Protein AF-A0A6F9CSQ3-F1 (afdb_monomer_lite)

Secondary structure (DSSP, 8-state):
-HHHHHHHHHS-SSTTTSPPHHHHHTSTTTGGG--HHHHSPPPSS---THHHHS---HHHHHHHHHHHHHHHHHHHHHHHHSPPPP-------

Foldseek 3Di:
DQVVVLCVLQPDPPPVSRDDPVRSCVRPVNVVPDDCCVPVPDDPDDDDPVVVVDDDDPVRVVVVVVVVVVVVVVVVVVVVVPDDDDDDDDDDD

pLDDT: mean 83.51, std 18.29, range [33.56, 98.0]

Sequence (93 aa):
SQARDLLCKMLIIDPAKRIQVDEALQHPYINVWYDPAEVEAPPPAIYD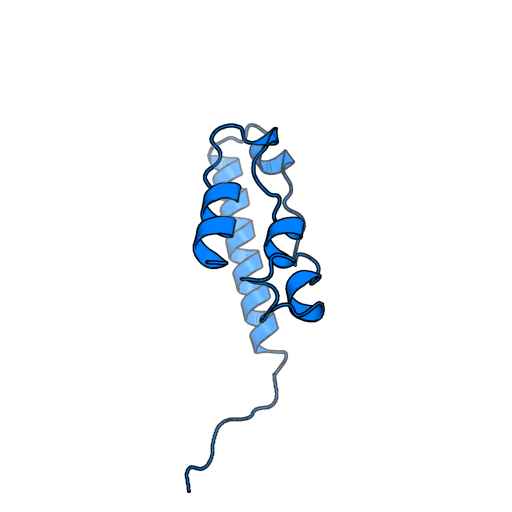KQLDEREHSIDEWKELIYKEVMNFEERMKNRVVKGQPSTSGTLIT

Radius of gyration: 21.81 Å; chains: 1; bounding box: 61×23×48 Å

Structure (mmCIF, N/CA/C/O backbone):
data_AF-A0A6F9CSQ3-F1
#
_entry.id   AF-A0A6F9CSQ3-F1
#
loop_
_atom_site.group_PDB
_atom_site.id
_atom_site.type_symbol
_atom_site.label_atom_id
_atom_site.label_alt_id
_atom_site.label_comp_id
_atom_site.label_asym_id
_atom_site.label_entity_id
_atom_site.label_seq_id
_atom_site.pdbx_PDB_ins_code
_atom_site.Cartn_x
_atom_site.Cartn_y
_atom_site.Cartn_z
_atom_site.occupancy
_atom_site.B_iso_or_equiv
_atom_site.auth_seq_id
_atom_site.auth_comp_id
_atom_site.auth_asym_id
_atom_site.auth_atom_id
_atom_site.pdbx_PDB_model_num
ATOM 1 N N . SER A 1 1 ? -15.942 10.150 20.557 1.00 86.69 1 SER A N 1
ATOM 2 C CA . SER A 1 1 ? -16.409 10.238 19.159 1.00 86.69 1 SER A CA 1
ATOM 3 C C . SER A 1 1 ? -15.649 9.212 18.338 1.00 86.69 1 SER A C 1
ATOM 5 O O . SER A 1 1 ? -14.446 9.089 18.527 1.00 86.69 1 SER A O 1
ATOM 7 N N . GLN A 1 2 ? -16.332 8.472 17.459 1.00 93.38 2 GLN A N 1
ATOM 8 C CA . GLN A 1 2 ? -15.722 7.374 16.689 1.00 93.38 2 GLN A CA 1
ATOM 9 C C . GLN A 1 2 ? -14.580 7.862 15.774 1.00 93.38 2 GLN A C 1
ATOM 11 O O . GLN A 1 2 ? -13.533 7.232 15.705 1.00 93.38 2 GLN A O 1
ATOM 16 N N . ALA A 1 3 ? -14.723 9.045 15.166 1.00 94.88 3 ALA A N 1
ATOM 17 C CA . ALA A 1 3 ? -13.681 9.651 14.331 1.00 94.88 3 ALA A CA 1
ATOM 18 C C . ALA A 1 3 ? -12.368 9.921 15.090 1.00 94.88 3 ALA A C 1
ATOM 20 O O . ALA A 1 3 ? -11.280 9.647 14.593 1.00 94.88 3 ALA A O 1
ATOM 21 N N . ARG A 1 4 ? -12.465 10.462 16.313 1.00 96.88 4 ARG A N 1
ATOM 22 C CA . ARG A 1 4 ? -11.288 10.773 17.136 1.00 96.88 4 ARG A CA 1
ATOM 23 C C . ARG A 1 4 ? -10.580 9.500 17.593 1.00 96.88 4 ARG A C 1
ATOM 25 O O . ARG A 1 4 ? -9.358 9.490 17.615 1.00 96.88 4 ARG A O 1
ATOM 32 N N . ASP A 1 5 ? -11.339 8.459 17.940 1.00 96.56 5 ASP A N 1
ATOM 33 C CA . ASP A 1 5 ? -10.773 7.161 18.332 1.00 96.56 5 ASP A CA 1
ATOM 34 C C . ASP A 1 5 ? -9.942 6.549 17.197 1.00 96.56 5 ASP A C 1
ATOM 36 O O . ASP A 1 5 ? -8.780 6.197 17.402 1.00 96.56 5 ASP A O 1
ATOM 40 N N . LEU A 1 6 ? -10.491 6.544 15.977 1.00 96.69 6 LEU A N 1
ATOM 41 C CA . LEU A 1 6 ? -9.773 6.076 14.794 1.00 96.69 6 LEU A CA 1
ATOM 42 C C . LEU A 1 6 ? -8.483 6.872 14.558 1.00 96.69 6 LEU A C 1
ATOM 44 O O . LEU A 1 6 ? -7.417 6.283 14.392 1.00 96.69 6 LEU A O 1
ATOM 48 N N . LEU A 1 7 ? -8.549 8.208 14.602 1.00 96.81 7 LEU A N 1
ATOM 49 C CA . LEU A 1 7 ? -7.366 9.056 14.428 1.00 96.81 7 LEU A CA 1
ATOM 50 C C . LEU A 1 7 ? -6.291 8.773 15.482 1.00 96.81 7 LEU A C 1
ATOM 52 O O . LEU A 1 7 ? -5.115 8.701 15.138 1.00 96.81 7 LEU A O 1
ATOM 56 N N . CYS A 1 8 ? -6.667 8.563 16.745 1.00 96.06 8 CYS A N 1
ATOM 57 C CA . CYS A 1 8 ? -5.715 8.205 17.796 1.00 96.06 8 CYS A CA 1
ATOM 58 C C . CYS A 1 8 ? -4.998 6.874 17.517 1.00 96.06 8 CYS A C 1
ATOM 60 O O . CYS A 1 8 ? -3.825 6.746 17.855 1.00 96.06 8 CYS A O 1
ATOM 62 N N . LYS A 1 9 ? -5.672 5.910 16.880 1.00 94.19 9 LYS A N 1
ATOM 63 C CA . LYS A 1 9 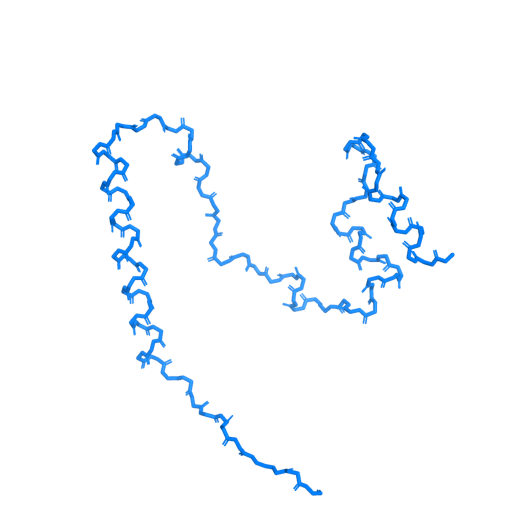? -5.093 4.612 16.495 1.00 94.19 9 LYS A CA 1
ATOM 64 C C . LYS A 1 9 ? -4.232 4.679 15.225 1.00 94.19 9 LYS A C 1
ATOM 66 O O . LYS A 1 9 ? -3.280 3.913 15.087 1.00 94.19 9 LYS A O 1
ATOM 71 N N . MET A 1 10 ? -4.533 5.603 14.310 1.00 96.75 10 MET A N 1
ATOM 72 C CA . MET A 1 10 ? -3.759 5.818 13.076 1.00 96.75 10 MET A CA 1
ATOM 73 C C . MET A 1 10 ? -2.515 6.685 13.298 1.00 96.75 10 MET A C 1
ATOM 75 O O . MET A 1 10 ? -1.466 6.436 12.707 1.00 96.75 10 MET A O 1
ATOM 79 N N . LEU A 1 11 ? -2.604 7.6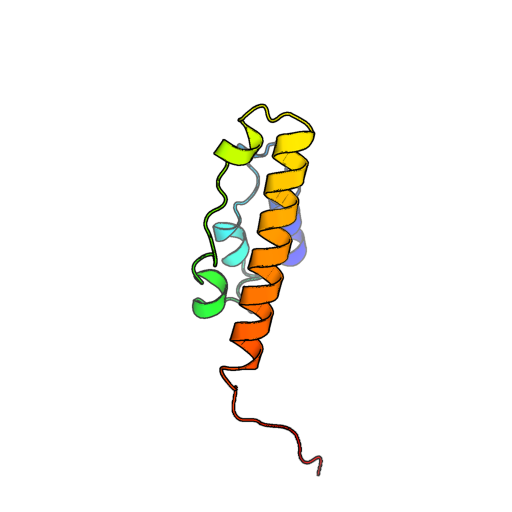94 14.166 1.00 96.31 11 LEU A N 1
ATOM 80 C CA . LEU A 1 11 ? -1.538 8.668 14.425 1.00 96.31 11 LEU A CA 1
ATOM 81 C C . LEU A 1 11 ? -0.557 8.189 15.505 1.00 96.31 11 LEU A C 1
ATOM 83 O O . LEU A 1 11 ? -0.111 8.959 16.355 1.00 96.31 11 LEU A O 1
ATOM 87 N N . ILE A 1 12 ? -0.212 6.903 15.464 1.00 95.88 12 ILE A N 1
ATOM 88 C CA . ILE A 1 12 ? 0.793 6.302 16.338 1.00 95.88 12 ILE A CA 1
ATOM 89 C C . ILE A 1 12 ? 2.155 6.353 15.636 1.00 95.88 12 ILE A C 1
ATOM 91 O O . ILE A 1 12 ? 2.299 5.940 14.479 1.00 95.88 12 ILE A O 1
ATOM 95 N N . ILE A 1 13 ? 3.158 6.880 16.347 1.00 95.81 13 ILE A N 1
ATOM 96 C CA . ILE A 1 13 ? 4.540 7.012 15.855 1.00 95.81 13 ILE A CA 1
ATOM 97 C C . ILE A 1 13 ? 5.147 5.632 15.601 1.00 95.81 13 ILE A C 1
ATOM 99 O O . ILE A 1 13 ? 5.723 5.402 14.543 1.00 95.81 13 ILE A O 1
ATOM 103 N N . ASP A 1 14 ? 4.989 4.721 16.562 1.00 96.50 14 ASP A N 1
ATOM 104 C CA . ASP A 1 14 ? 5.457 3.343 16.451 1.00 96.50 14 ASP A CA 1
ATOM 105 C C . ASP A 1 14 ? 4.604 2.574 15.423 1.00 96.50 14 ASP A C 1
ATOM 107 O O . ASP A 1 14 ? 3.418 2.335 15.677 1.00 96.50 14 ASP A O 1
ATOM 111 N N . PRO A 1 15 ? 5.168 2.175 14.269 1.00 94.81 15 PRO A N 1
ATOM 112 C CA . PRO A 1 15 ? 4.409 1.500 13.225 1.00 94.81 15 PRO A CA 1
ATOM 113 C C . PRO A 1 15 ? 3.908 0.124 13.671 1.00 94.81 15 PRO A C 1
ATOM 115 O O . PRO A 1 15 ? 2.860 -0.301 13.202 1.00 94.81 15 PRO A O 1
ATOM 118 N N . ALA A 1 16 ? 4.592 -0.544 14.607 1.00 95.00 16 ALA A N 1
ATOM 119 C CA . ALA A 1 16 ? 4.167 -1.850 15.108 1.00 95.00 16 ALA A CA 1
ATOM 120 C C . ALA A 1 16 ? 2.917 -1.763 15.999 1.00 95.00 16 ALA A C 1
ATOM 122 O O . ALA A 1 16 ? 2.242 -2.764 16.219 1.00 95.00 16 ALA A O 1
ATOM 123 N N . LYS A 1 17 ? 2.617 -0.570 16.526 1.00 93.94 17 LYS A N 1
ATOM 124 C CA . LYS A 1 17 ? 1.432 -0.298 17.353 1.00 93.94 17 LYS A CA 1
ATOM 125 C C . LYS A 1 17 ? 0.331 0.441 16.594 1.00 93.94 17 LYS A C 1
ATOM 127 O O . LYS A 1 17 ? -0.748 0.637 17.147 1.00 93.94 17 LYS A O 1
ATOM 132 N N . ARG A 1 18 ? 0.611 0.905 15.373 1.00 98.00 18 ARG A N 1
ATOM 133 C CA . ARG A 1 18 ? -0.358 1.587 14.513 1.00 98.00 18 ARG A CA 1
ATOM 134 C C . ARG A 1 18 ? -1.383 0.573 14.011 1.00 98.00 18 ARG A C 1
ATOM 136 O O . ARG A 1 18 ? -1.006 -0.524 13.615 1.00 98.00 18 ARG A O 1
ATOM 143 N N . ILE A 1 19 ? -2.657 0.964 14.010 1.00 96.81 19 ILE A N 1
ATOM 144 C CA . ILE A 1 19 ? -3.747 0.132 13.479 1.00 96.81 19 ILE A CA 1
ATOM 145 C C . ILE A 1 19 ? -3.459 -0.312 12.039 1.00 96.81 19 ILE A C 1
ATOM 147 O O . ILE A 1 19 ? -3.001 0.493 11.220 1.00 96.81 19 ILE A O 1
ATOM 151 N N . GLN A 1 20 ? -3.728 -1.581 11.737 1.00 96.75 20 GLN A N 1
ATOM 152 C CA . GLN A 1 20 ? -3.594 -2.127 10.387 1.00 96.75 20 GLN A CA 1
ATOM 153 C C . GLN A 1 20 ? -4.772 -1.716 9.498 1.00 96.75 20 GLN A C 1
ATOM 155 O O . GLN A 1 20 ? -5.816 -1.274 9.979 1.00 96.75 20 GLN A O 1
ATOM 160 N N . VAL A 1 21 ? -4.615 -1.870 8.182 1.00 95.12 21 VAL A N 1
ATOM 161 C CA . VAL A 1 21 ? -5.676 -1.537 7.217 1.00 95.12 21 VAL A CA 1
ATOM 162 C C . VAL A 1 21 ? -6.934 -2.366 7.486 1.00 95.12 21 VAL A C 1
ATOM 164 O O . VAL A 1 21 ? -8.016 -1.794 7.592 1.00 95.12 21 VAL A O 1
ATOM 167 N N . ASP A 1 22 ? -6.787 -3.674 7.699 1.00 94.00 22 ASP A N 1
ATOM 168 C CA . ASP A 1 22 ? -7.912 -4.586 7.946 1.00 94.00 22 ASP A CA 1
ATOM 169 C C . ASP A 1 22 ? -8.688 -4.213 9.219 1.00 94.00 22 ASP A C 1
ATOM 171 O O . ASP A 1 22 ? -9.918 -4.177 9.237 1.00 94.00 22 ASP A O 1
ATOM 175 N N . GLU A 1 23 ? -7.968 -3.850 10.281 1.00 94.81 23 GLU A N 1
ATOM 176 C CA . GLU A 1 23 ? -8.555 -3.391 11.543 1.00 94.81 23 GLU A CA 1
ATOM 177 C C . GLU A 1 23 ? -9.246 -2.026 11.391 1.00 94.81 23 GLU A C 1
ATOM 179 O O . GLU A 1 23 ? -10.283 -1.769 12.007 1.00 94.81 23 GLU A O 1
ATOM 184 N N . ALA A 1 24 ? -8.689 -1.133 10.567 1.00 95.44 24 ALA A N 1
ATOM 185 C CA . ALA A 1 24 ? -9.268 0.177 10.293 1.00 95.44 24 ALA A CA 1
ATOM 186 C C . ALA A 1 24 ? -10.559 0.072 9.469 1.00 95.44 24 ALA A C 1
ATOM 188 O O . ALA A 1 24 ? -11.504 0.815 9.737 1.00 95.44 24 ALA A O 1
ATOM 189 N N . LEU A 1 25 ? -10.629 -0.868 8.521 1.00 94.81 25 LEU A N 1
ATOM 190 C CA . LEU A 1 25 ? -11.838 -1.158 7.744 1.00 94.81 25 LEU A CA 1
ATOM 191 C C . LEU A 1 25 ? -12.985 -1.654 8.636 1.00 94.81 25 LEU A C 1
ATOM 193 O O . LEU A 1 25 ? -14.130 -1.254 8.442 1.00 94.81 25 LEU A O 1
ATOM 197 N N . GLN A 1 26 ? -12.666 -2.437 9.670 1.00 94.69 26 GLN A N 1
ATOM 198 C CA . GLN A 1 26 ? -13.631 -2.919 10.667 1.00 94.69 26 GLN A CA 1
ATOM 199 C C . GLN A 1 26 ? -14.002 -1.865 11.725 1.00 94.69 26 GLN A C 1
ATOM 201 O O . GLN A 1 26 ? -14.912 -2.075 12.533 1.00 94.69 26 GLN A O 1
ATOM 206 N N . HIS A 1 27 ? -13.317 -0.717 11.762 1.00 96.69 27 HIS A N 1
ATOM 207 C CA . HIS A 1 27 ? -13.582 0.311 12.761 1.00 96.69 27 HIS A CA 1
ATOM 208 C C . HIS A 1 27 ? -15.006 0.874 12.592 1.00 96.69 27 HIS A C 1
ATOM 210 O O . HIS A 1 27 ? -15.365 1.246 11.475 1.00 96.69 27 HIS A O 1
ATOM 216 N N . PRO A 1 28 ? -15.802 1.077 13.665 1.00 95.00 28 PRO A N 1
ATOM 217 C CA . PRO A 1 28 ? -17.198 1.535 13.565 1.00 95.00 28 PRO A CA 1
ATOM 218 C C . PRO A 1 28 ? -17.411 2.831 12.771 1.00 95.00 28 PRO A C 1
ATOM 220 O O . PRO A 1 28 ? -18.505 3.103 12.291 1.00 95.00 28 PRO A O 1
ATOM 223 N N . TYR A 1 29 ? -16.364 3.649 12.659 1.00 95.88 29 TYR A N 1
ATOM 224 C CA . TYR A 1 29 ? -16.366 4.868 11.851 1.00 95.88 29 TYR A CA 1
ATOM 225 C C . TYR A 1 29 ? -16.306 4.614 10.332 1.00 95.88 29 TYR A C 1
ATOM 227 O O . TYR A 1 29 ? -16.900 5.377 9.579 1.00 95.88 29 TYR A O 1
ATOM 235 N N . ILE A 1 30 ? -15.591 3.576 9.886 1.00 94.38 30 ILE A N 1
ATOM 236 C CA . ILE A 1 30 ? -15.387 3.235 8.464 1.00 94.38 30 ILE A CA 1
ATOM 237 C C . ILE A 1 30 ? -16.338 2.125 8.020 1.00 94.38 30 ILE A C 1
ATOM 239 O O . ILE A 1 30 ? -16.846 2.168 6.905 1.00 94.38 30 ILE A O 1
ATOM 243 N N . ASN A 1 31 ? -16.648 1.189 8.918 1.00 94.06 31 ASN A N 1
ATOM 244 C CA . ASN A 1 31 ? -17.410 -0.027 8.640 1.00 94.06 31 ASN A CA 1
ATOM 245 C C . ASN A 1 31 ? -18.812 0.214 8.049 1.00 94.06 31 ASN A C 1
ATOM 247 O O . ASN A 1 31 ? -19.410 -0.693 7.484 1.00 94.06 31 ASN A O 1
ATOM 251 N N . VAL A 1 32 ? -19.350 1.433 8.151 1.00 94.31 32 VAL A N 1
ATOM 252 C CA . VAL A 1 32 ? -20.617 1.810 7.500 1.00 94.31 32 VAL A CA 1
ATOM 253 C C . VAL A 1 32 ? -20.547 1.756 5.965 1.00 94.31 32 VAL A C 1
ATOM 255 O O . VAL A 1 32 ? -21.588 1.693 5.322 1.00 94.31 32 VAL A O 1
ATOM 258 N N . TRP A 1 33 ? -19.338 1.765 5.397 1.00 93.50 33 TRP A N 1
ATOM 259 C CA . TRP A 1 33 ? -19.058 1.680 3.959 1.00 93.50 33 TRP A CA 1
ATOM 260 C C . TRP A 1 33 ? -18.389 0.360 3.563 1.00 93.50 33 TRP A C 1
ATOM 262 O O . TRP A 1 33 ? -17.856 0.255 2.465 1.00 93.50 33 TRP A O 1
ATOM 272 N N . TYR A 1 34 ? -18.336 -0.622 4.465 1.00 92.31 34 TYR A N 1
ATOM 273 C CA . TYR A 1 34 ? -17.646 -1.873 4.184 1.00 92.31 34 TYR A CA 1
ATOM 274 C C . TYR A 1 34 ? -18.436 -2.715 3.172 1.00 92.31 34 TYR A C 1
ATOM 276 O O . TYR A 1 34 ? -19.543 -3.168 3.470 1.00 92.31 34 TYR A O 1
ATOM 284 N N . ASP A 1 35 ? -17.840 -2.949 2.003 1.00 93.38 35 ASP A N 1
ATOM 285 C CA . ASP A 1 35 ? -18.312 -3.893 0.990 1.00 93.38 35 ASP A CA 1
ATOM 286 C C . ASP A 1 35 ? -17.205 -4.926 0.699 1.00 93.38 35 ASP A C 1
ATOM 288 O O . ASP A 1 35 ? -16.136 -4.546 0.208 1.00 93.38 35 ASP A O 1
ATOM 292 N N . PRO A 1 36 ? -17.430 -6.229 0.967 1.00 90.38 36 PRO A N 1
ATOM 293 C CA . PRO A 1 36 ? -16.473 -7.285 0.640 1.00 90.38 36 PRO A CA 1
ATOM 294 C C . PRO A 1 36 ? -16.041 -7.291 -0.830 1.00 90.38 36 PRO A C 1
ATOM 296 O O . PRO A 1 36 ? -14.887 -7.589 -1.121 1.00 90.38 36 PRO A O 1
ATOM 299 N N . ALA A 1 37 ? -16.933 -6.944 -1.764 1.00 89.81 37 ALA A N 1
ATOM 300 C CA . ALA A 1 37 ? -16.608 -6.950 -3.188 1.00 89.81 37 ALA A CA 1
ATOM 301 C C . ALA A 1 37 ? -15.606 -5.849 -3.571 1.00 89.81 37 ALA A C 1
ATOM 303 O O . ALA A 1 37 ? -14.838 -6.026 -4.517 1.00 89.81 37 ALA A O 1
ATOM 304 N N . GLU A 1 38 ? -15.597 -4.731 -2.840 1.00 89.19 38 GLU A N 1
ATOM 305 C CA . GLU A 1 38 ? -14.639 -3.640 -3.037 1.00 89.19 38 GLU A CA 1
ATOM 306 C C . GLU A 1 38 ? -13.350 -3.864 -2.241 1.00 89.19 38 GLU A C 1
ATOM 308 O O . GLU A 1 38 ? -12.256 -3.609 -2.744 1.00 89.19 38 GLU A O 1
ATOM 313 N N . VAL A 1 39 ? -13.469 -4.362 -1.007 1.00 88.69 39 VAL A N 1
ATOM 314 C CA . VAL A 1 39 ? -12.340 -4.544 -0.085 1.00 88.69 39 VAL A CA 1
ATOM 315 C C . VAL A 1 39 ? -11.474 -5.746 -0.459 1.00 88.69 39 VAL A C 1
ATOM 317 O O . VAL A 1 39 ? -10.249 -5.661 -0.403 1.00 88.69 39 VAL A O 1
ATOM 320 N N . GLU A 1 40 ? -12.089 -6.864 -0.841 1.00 89.12 40 GLU A N 1
ATOM 321 C CA . GLU A 1 40 ? -11.392 -8.128 -1.113 1.00 89.12 40 GLU A CA 1
ATOM 322 C C . GLU A 1 40 ? -11.089 -8.325 -2.606 1.00 89.12 40 GLU A C 1
ATOM 324 O O . GLU A 1 40 ? -10.696 -9.413 -3.039 1.00 89.12 40 GLU A O 1
ATOM 329 N N . ALA A 1 41 ? -11.264 -7.279 -3.420 1.00 89.12 41 ALA A N 1
ATOM 330 C CA . ALA A 1 41 ? -10.962 -7.333 -4.840 1.00 89.12 41 ALA A CA 1
ATOM 331 C C . ALA A 1 41 ? -9.477 -7.686 -5.065 1.00 89.12 41 ALA A C 1
ATOM 333 O O . ALA A 1 41 ? -8.588 -7.036 -4.503 1.00 89.12 41 ALA A O 1
ATOM 334 N N . PRO A 1 42 ? -9.166 -8.693 -5.904 1.00 87.75 42 PRO A N 1
ATOM 335 C CA . PRO A 1 42 ? -7.785 -9.070 -6.154 1.00 87.75 42 PRO A CA 1
ATOM 336 C C . PRO A 1 42 ? -7.039 -7.927 -6.858 1.00 87.75 42 PRO A C 1
ATOM 338 O O . PRO A 1 42 ? -7.606 -7.264 -7.735 1.00 87.75 42 PRO A O 1
ATOM 341 N N . PRO A 1 43 ? -5.752 -7.704 -6.537 1.00 86.25 43 PRO A N 1
ATOM 342 C CA . PRO A 1 43 ? -4.963 -6.696 -7.224 1.00 86.25 43 PRO A CA 1
ATOM 343 C C . PRO A 1 43 ? -4.863 -7.039 -8.720 1.00 86.25 43 PRO A C 1
ATOM 345 O O . PRO A 1 43 ? -4.677 -8.205 -9.076 1.00 86.25 43 PRO A O 1
ATOM 348 N N . PRO A 1 44 ? -4.946 -6.043 -9.621 1.00 82.81 44 PRO A N 1
ATOM 349 C CA . PRO A 1 44 ? -4.959 -6.285 -11.065 1.00 82.81 44 PRO A CA 1
ATOM 350 C C . PRO A 1 44 ? -3.645 -6.886 -11.583 1.00 82.81 44 PRO A C 1
ATOM 352 O O . PRO A 1 44 ? -3.639 -7.587 -12.593 1.00 82.81 44 PRO A O 1
ATOM 355 N N . ALA A 1 45 ? -2.536 -6.598 -10.905 1.00 83.12 45 ALA A N 1
ATOM 356 C CA . ALA A 1 45 ? -1.234 -7.200 -11.131 1.00 83.12 45 ALA A CA 1
ATOM 357 C C . ALA A 1 45 ? -0.439 -7.166 -9.822 1.00 83.12 45 ALA A C 1
ATOM 359 O O . ALA A 1 45 ? -0.573 -6.231 -9.029 1.00 83.12 45 ALA A O 1
ATOM 360 N N . ILE A 1 46 ? 0.398 -8.178 -9.607 1.00 82.06 46 ILE A N 1
ATOM 361 C CA . ILE A 1 46 ? 1.362 -8.178 -8.508 1.00 82.06 46 ILE A CA 1
ATOM 362 C C . ILE A 1 46 ? 2.578 -7.377 -8.968 1.00 82.06 46 ILE A C 1
ATOM 364 O O . ILE A 1 46 ? 3.105 -7.617 -10.053 1.00 82.06 46 ILE A O 1
ATOM 368 N N . TYR A 1 47 ? 3.007 -6.423 -8.145 1.00 82.88 47 TYR A N 1
ATOM 369 C CA . TYR A 1 47 ? 4.207 -5.642 -8.410 1.00 8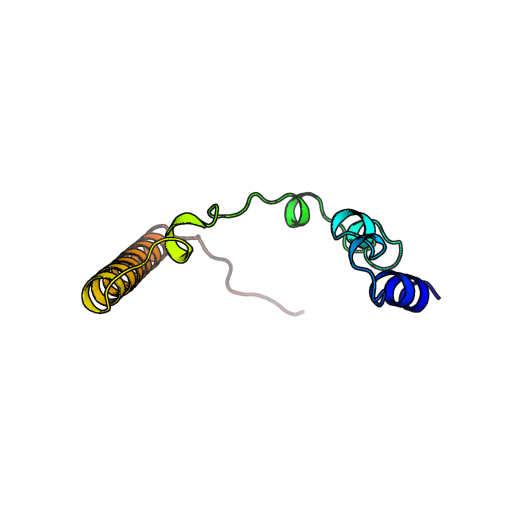2.88 47 TYR A CA 1
ATOM 370 C C . TYR A 1 47 ? 5.463 -6.519 -8.345 1.00 82.88 47 TYR A C 1
ATOM 372 O O . TYR A 1 47 ? 5.693 -7.193 -7.336 1.00 82.88 47 TYR A O 1
ATOM 380 N N . ASP A 1 48 ? 6.285 -6.486 -9.394 1.00 82.94 48 ASP A N 1
ATOM 381 C CA . ASP A 1 48 ? 7.571 -7.181 -9.420 1.00 82.94 48 ASP A CA 1
ATOM 382 C C . ASP A 1 48 ? 8.660 -6.320 -8.768 1.00 82.94 48 ASP A C 1
ATOM 384 O O . ASP A 1 48 ? 9.274 -5.467 -9.406 1.00 82.94 48 ASP A O 1
ATOM 388 N N . LYS A 1 49 ? 8.921 -6.567 -7.479 1.00 80.44 49 LYS A N 1
ATOM 389 C CA . LYS A 1 49 ? 9.978 -5.874 -6.722 1.00 80.44 49 LYS A CA 1
ATOM 390 C C . LYS A 1 49 ? 11.381 -6.109 -7.284 1.00 80.44 49 LYS A C 1
ATOM 392 O O . LYS A 1 49 ? 12.263 -5.292 -7.041 1.00 80.44 49 LYS A O 1
ATOM 397 N N . GLN A 1 50 ? 11.599 -7.186 -8.046 1.00 78.75 50 GLN A N 1
ATOM 398 C CA . GLN A 1 50 ? 12.914 -7.448 -8.627 1.00 78.75 50 GLN A CA 1
ATOM 399 C C . GLN A 1 50 ? 13.295 -6.421 -9.693 1.00 78.75 50 GLN A C 1
ATOM 401 O O . GLN A 1 50 ? 14.473 -6.302 -10.010 1.00 78.75 50 GLN A O 1
ATOM 406 N N . LEU A 1 51 ? 12.322 -5.695 -10.249 1.00 78.31 51 LEU A N 1
ATOM 407 C CA . LEU A 1 51 ? 12.570 -4.627 -11.210 1.00 78.31 51 LEU A CA 1
ATOM 408 C C . LEU A 1 51 ? 13.301 -3.432 -10.571 1.00 78.31 51 LEU A C 1
ATOM 410 O O . LEU A 1 51 ? 14.144 -2.829 -11.223 1.00 78.31 51 LEU A O 1
ATOM 414 N N . ASP A 1 52 ? 13.034 -3.135 -9.296 1.00 78.19 52 ASP A N 1
ATOM 415 C CA . ASP A 1 52 ? 13.702 -2.043 -8.568 1.00 78.19 52 ASP A CA 1
ATOM 416 C C . ASP A 1 52 ? 15.039 -2.467 -7.959 1.00 78.19 52 ASP A C 1
ATOM 418 O O . ASP A 1 52 ? 15.955 -1.662 -7.817 1.00 78.19 52 ASP A O 1
ATOM 422 N N . GLU A 1 53 ? 15.142 -3.732 -7.549 1.00 84.56 53 GLU A N 1
ATOM 423 C CA . GLU A 1 53 ? 16.340 -4.267 -6.896 1.00 84.56 53 GLU A CA 1
ATOM 424 C C . GLU A 1 53 ? 17.479 -4.542 -7.889 1.00 84.56 53 GLU A C 1
ATOM 426 O O . GLU A 1 53 ? 18.632 -4.697 -7.484 1.00 84.56 53 GLU A O 1
ATOM 431 N N . ARG A 1 54 ? 17.174 -4.614 -9.189 1.00 86.19 54 ARG A N 1
ATOM 432 C CA . ARG A 1 54 ? 18.169 -4.799 -10.247 1.00 86.19 54 ARG A CA 1
ATOM 433 C C . ARG A 1 54 ? 18.751 -3.454 -10.664 1.00 86.19 54 ARG A C 1
ATOM 435 O O . ARG A 1 54 ? 18.036 -2.514 -10.997 1.00 86.19 54 ARG A O 1
ATOM 442 N N . GLU A 1 55 ? 20.076 -3.387 -10.716 1.00 85.38 55 GLU A N 1
ATOM 443 C CA . GLU A 1 55 ? 20.754 -2.270 -11.364 1.00 85.38 55 GLU A CA 1
ATOM 444 C C . GLU A 1 55 ? 20.574 -2.384 -12.881 1.00 85.38 55 GLU A C 1
ATOM 446 O O . GLU A 1 55 ? 20.994 -3.363 -13.499 1.00 85.38 55 GLU A O 1
ATOM 451 N N . HIS A 1 56 ? 19.946 -1.371 -13.470 1.00 86.69 56 HIS A N 1
ATOM 452 C CA . HIS A 1 56 ? 19.790 -1.223 -14.912 1.00 86.69 56 HIS A CA 1
ATOM 453 C C . HIS A 1 56 ? 20.563 0.008 -15.386 1.00 86.69 56 HIS A C 1
ATOM 455 O O . HIS A 1 56 ? 20.560 1.065 -14.748 1.00 86.69 56 HIS A O 1
ATOM 461 N N . SER A 1 57 ? 21.214 -0.117 -16.536 1.00 92.50 57 SER A N 1
ATOM 462 C CA . SER A 1 57 ? 21.783 1.012 -17.262 1.00 92.50 57 SER A CA 1
ATOM 463 C C . SER A 1 57 ? 20.684 1.950 -17.779 1.00 92.50 57 SER A C 1
ATOM 465 O O . SER A 1 57 ? 19.505 1.601 -17.854 1.00 92.50 57 SER A O 1
ATOM 467 N N . ILE A 1 58 ? 21.067 3.169 -18.169 1.00 92.62 58 ILE A N 1
ATOM 468 C CA . ILE A 1 58 ? 20.122 4.158 -18.713 1.00 92.62 58 ILE A CA 1
ATOM 469 C C . ILE A 1 58 ? 19.440 3.630 -19.984 1.00 92.62 58 ILE A C 1
ATOM 471 O O . ILE A 1 58 ? 18.241 3.845 -20.167 1.00 92.62 58 ILE A O 1
ATOM 475 N N . ASP A 1 59 ? 20.183 2.932 -20.845 1.00 94.56 59 ASP A N 1
ATOM 476 C CA . ASP A 1 59 ? 19.641 2.375 -22.086 1.00 94.56 59 ASP A CA 1
ATOM 477 C C . ASP A 1 59 ? 18.632 1.249 -21.811 1.00 94.56 59 ASP A C 1
ATOM 479 O O . ASP A 1 59 ? 17.569 1.220 -22.430 1.00 94.56 59 ASP A O 1
ATOM 483 N N . GLU A 1 60 ? 18.896 0.391 -20.822 1.00 90.75 60 GLU A N 1
ATOM 484 C CA . GLU A 1 60 ? 17.952 -0.650 -20.389 1.00 90.75 60 GLU A CA 1
ATOM 485 C C . GLU A 1 60 ? 16.686 -0.049 -19.773 1.00 90.75 60 GLU A C 1
ATOM 487 O O . GLU A 1 60 ? 15.579 -0.457 -20.122 1.00 90.75 60 GLU A O 1
ATOM 492 N N . TRP A 1 61 ? 16.813 0.971 -18.917 1.00 92.38 61 TRP A N 1
ATOM 493 C CA . TRP A 1 61 ? 15.652 1.695 -18.390 1.00 92.38 61 TRP A CA 1
ATOM 494 C C . TRP A 1 61 ? 14.817 2.319 -19.505 1.00 92.38 61 TRP A C 1
ATOM 496 O O . TRP A 1 61 ? 13.589 2.230 -19.489 1.00 92.38 61 TRP A O 1
ATOM 506 N N . LYS A 1 62 ? 15.473 2.932 -20.496 1.00 93.88 62 LYS A N 1
ATOM 507 C CA . LYS A 1 62 ? 14.800 3.527 -21.652 1.00 93.88 62 LYS A CA 1
ATOM 508 C C . LYS A 1 62 ? 14.006 2.479 -22.430 1.00 93.88 62 LYS A C 1
ATOM 510 O O . LYS A 1 62 ? 12.871 2.755 -22.815 1.00 93.88 62 LYS A O 1
ATOM 515 N N . GLU A 1 63 ? 14.574 1.295 -22.640 1.00 93.75 63 GLU A N 1
ATOM 516 C CA . GLU A 1 63 ? 13.888 0.190 -23.311 1.00 93.75 63 GLU A CA 1
ATOM 517 C C . GLU A 1 63 ? 12.712 -0.350 -22.484 1.00 93.75 63 GLU A C 1
ATOM 519 O O . GLU A 1 63 ? 11.611 -0.493 -23.017 1.00 93.75 63 GLU A O 1
ATOM 524 N N . LEU A 1 64 ? 12.906 -0.590 -21.182 1.00 91.19 64 LEU A N 1
ATOM 525 C CA . LEU A 1 64 ? 11.860 -1.083 -20.277 1.00 91.19 64 LEU A CA 1
ATOM 526 C C . LEU A 1 64 ? 10.663 -0.128 -20.219 1.00 91.19 64 LEU A C 1
ATOM 528 O O . LEU A 1 64 ? 9.518 -0.557 -20.373 1.00 91.19 64 LEU A O 1
ATOM 532 N N . ILE A 1 65 ? 10.926 1.171 -20.059 1.00 92.31 65 ILE A N 1
ATOM 533 C CA . ILE A 1 65 ? 9.884 2.203 -20.030 1.00 92.31 65 ILE A CA 1
ATOM 534 C C . ILE A 1 65 ? 9.179 2.277 -21.386 1.00 92.31 65 ILE A C 1
ATOM 536 O O . ILE A 1 65 ? 7.950 2.291 -21.435 1.00 92.31 65 ILE A O 1
ATOM 540 N N . TYR A 1 66 ? 9.931 2.289 -22.492 1.00 94.38 66 TYR A N 1
ATOM 541 C CA . TYR A 1 66 ? 9.345 2.334 -23.832 1.00 94.38 66 TYR A CA 1
ATOM 542 C C . TYR A 1 66 ? 8.424 1.135 -24.087 1.00 94.38 66 TYR A C 1
ATOM 544 O O . TYR A 1 66 ? 7.293 1.304 -24.545 1.00 94.38 66 TYR A O 1
ATOM 552 N N . LYS A 1 67 ? 8.872 -0.070 -23.724 1.00 92.81 67 LYS A N 1
ATOM 553 C CA . LYS A 1 67 ? 8.080 -1.295 -23.830 1.00 92.81 67 LYS A CA 1
ATOM 554 C C . LYS A 1 67 ? 6.794 -1.215 -23.007 1.00 92.81 67 LYS A C 1
ATOM 556 O O . LYS A 1 67 ? 5.742 -1.614 -23.500 1.00 92.81 67 LYS A O 1
ATOM 561 N N . GLU A 1 68 ? 6.848 -0.679 -21.788 1.00 90.62 68 GLU A N 1
ATOM 562 C CA . GLU A 1 68 ? 5.653 -0.539 -20.950 1.00 90.62 68 GLU A CA 1
ATOM 563 C C . GLU A 1 68 ? 4.642 0.458 -21.532 1.00 90.62 68 GLU A C 1
ATOM 565 O O . GLU A 1 68 ? 3.440 0.183 -21.515 1.00 90.62 68 GLU A O 1
ATOM 570 N N . VAL A 1 69 ? 5.107 1.565 -22.125 1.00 94.25 69 VAL A N 1
ATOM 571 C CA . VAL A 1 69 ? 4.238 2.524 -22.832 1.00 94.25 69 VAL A CA 1
ATOM 572 C C . VAL A 1 69 ? 3.539 1.852 -24.015 1.00 94.25 69 VAL A C 1
ATOM 574 O O . VAL A 1 69 ? 2.319 1.954 -24.136 1.00 94.25 69 VAL A O 1
ATOM 577 N N . MET A 1 70 ? 4.270 1.100 -24.843 1.00 93.56 70 MET A N 1
ATOM 578 C CA . MET A 1 70 ? 3.676 0.374 -25.975 1.00 93.56 70 MET A CA 1
ATOM 579 C C . MET A 1 70 ? 2.656 -0.676 -25.502 1.00 93.56 70 MET A C 1
ATOM 581 O O . MET A 1 70 ? 1.525 -0.711 -25.987 1.00 93.56 70 MET A O 1
ATOM 585 N N . ASN A 1 71 ? 2.997 -1.471 -24.481 1.00 90.12 71 ASN A N 1
ATOM 586 C CA . ASN A 1 71 ? 2.073 -2.436 -23.875 1.00 90.12 71 ASN A CA 1
ATOM 587 C C . ASN A 1 71 ? 0.817 -1.758 -23.303 1.00 90.12 71 ASN A C 1
ATOM 589 O O . ASN A 1 71 ? -0.280 -2.324 -23.312 1.00 90.12 71 ASN A O 1
ATOM 593 N N . PHE A 1 72 ? 0.960 -0.567 -22.719 1.00 88.88 72 PHE A N 1
ATOM 594 C CA . PHE A 1 72 ? -0.162 0.211 -22.205 1.00 88.88 72 PHE A CA 1
ATOM 595 C C . PHE A 1 72 ? -1.087 0.674 -23.335 1.00 88.88 72 PHE A C 1
ATOM 597 O O . PHE A 1 72 ? -2.299 0.468 -23.240 1.00 88.88 72 PHE A O 1
ATOM 604 N N . GLU A 1 73 ? -0.538 1.220 -24.420 1.00 92.19 73 GLU A N 1
ATOM 605 C CA . GLU A 1 73 ? -1.312 1.643 -25.592 1.00 92.19 73 GLU A CA 1
ATOM 606 C C . GLU A 1 73 ? -2.081 0.4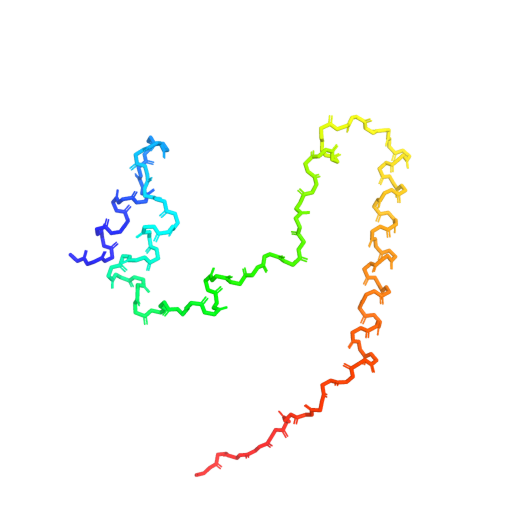77 -26.226 1.00 92.19 73 GLU A C 1
ATOM 608 O O . GLU A 1 73 ? -3.272 0.607 -26.522 1.00 92.19 73 GLU A O 1
ATOM 613 N N . GLU A 1 74 ? -1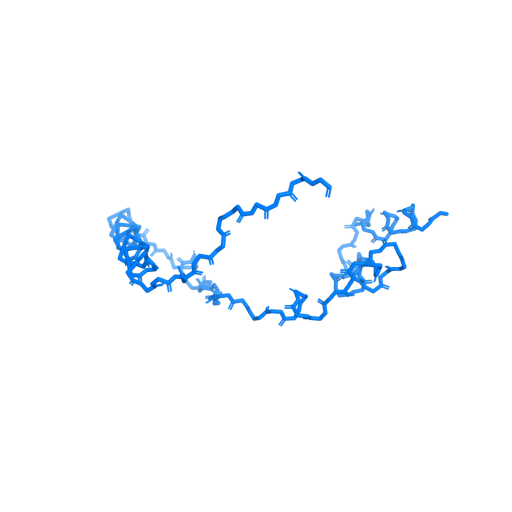.456 -0.695 -26.359 1.00 90.62 74 GLU A N 1
ATOM 614 C CA . GLU A 1 74 ? -2.127 -1.900 -26.857 1.00 90.62 74 GLU A CA 1
ATOM 615 C C . GLU A 1 74 ? -3.260 -2.363 -25.932 1.00 90.62 74 GLU A C 1
ATOM 617 O O . GLU A 1 74 ? -4.367 -2.661 -26.394 1.00 90.62 74 GLU A O 1
ATOM 622 N N . ARG A 1 75 ? -3.027 -2.383 -24.611 1.00 87.69 75 ARG A N 1
ATOM 623 C CA . ARG A 1 75 ? -4.066 -2.712 -23.620 1.00 87.69 75 ARG A CA 1
ATOM 624 C C . ARG A 1 75 ? -5.235 -1.732 -23.689 1.00 87.69 75 ARG A C 1
ATOM 626 O O . ARG A 1 75 ? -6.386 -2.166 -23.629 1.00 87.69 75 ARG A O 1
ATOM 633 N N . MET A 1 76 ? -4.962 -0.436 -23.834 1.00 85.38 76 MET A N 1
ATOM 634 C CA . MET A 1 76 ? -5.988 0.600 -23.978 1.00 85.38 76 MET A CA 1
ATOM 635 C C . MET A 1 76 ? -6.782 0.423 -25.271 1.00 85.38 76 MET A C 1
ATOM 637 O O . MET A 1 76 ? -8.012 0.404 -25.234 1.00 85.38 76 MET A O 1
ATOM 641 N N . LYS A 1 77 ? -6.102 0.195 -26.397 1.00 82.62 77 LYS A N 1
ATOM 642 C CA . LYS A 1 77 ? -6.751 -0.072 -27.683 1.00 82.62 77 LYS A CA 1
ATOM 643 C C . LYS A 1 77 ? -7.675 -1.284 -27.584 1.00 82.62 77 LYS A C 1
ATOM 645 O O . LYS A 1 77 ? -8.842 -1.187 -27.942 1.00 82.62 77 LYS A O 1
ATOM 650 N N . ASN A 1 78 ? -7.205 -2.386 -27.001 1.00 71.75 78 ASN A N 1
ATOM 651 C CA . ASN A 1 78 ? -7.979 -3.621 -26.851 1.00 71.75 78 ASN A CA 1
ATOM 652 C C . ASN A 1 78 ? -9.179 -3.492 -25.896 1.00 71.75 78 ASN A C 1
ATOM 654 O O . ASN A 1 78 ? -10.189 -4.170 -26.099 1.00 71.75 78 ASN A O 1
ATOM 658 N N . ARG A 1 79 ? -9.107 -2.616 -24.882 1.00 69.94 79 ARG A N 1
ATOM 659 C CA . ARG A 1 79 ? -10.254 -2.288 -24.015 1.00 69.94 79 ARG A CA 1
ATOM 660 C C . ARG A 1 79 ? -11.340 -1.513 -24.760 1.00 69.94 79 ARG A C 1
ATOM 662 O O . ARG A 1 79 ? -12.512 -1.751 -24.507 1.00 69.94 79 ARG A O 1
ATOM 669 N N . VAL A 1 80 ? -10.968 -0.650 -25.706 1.00 59.62 80 VAL A N 1
ATOM 670 C CA . VAL A 1 80 ? -11.929 0.114 -26.521 1.00 59.62 80 VAL A CA 1
ATOM 671 C C . VAL A 1 80 ? -12.664 -0.779 -27.536 1.00 59.62 80 VAL A C 1
ATOM 673 O O . VAL A 1 80 ? -13.824 -0.518 -27.840 1.00 59.62 80 VAL A O 1
ATOM 676 N N . VAL A 1 81 ? -12.046 -1.864 -28.031 1.00 57.00 81 VAL A N 1
ATOM 677 C CA . VAL A 1 81 ? -12.686 -2.768 -29.019 1.00 57.00 81 VAL A CA 1
ATOM 678 C C . VAL A 1 81 ? -13.664 -3.771 -28.380 1.00 57.00 81 VAL A C 1
ATOM 680 O O . VAL A 1 81 ? -14.623 -4.195 -29.025 1.00 57.00 81 VAL A O 1
ATOM 683 N N . LYS A 1 82 ? -13.478 -4.147 -27.108 1.00 49.72 82 LYS A N 1
ATOM 684 C CA . LYS A 1 82 ? -14.422 -5.009 -26.373 1.00 49.72 82 LYS A CA 1
ATOM 685 C C . LYS A 1 82 ? -15.494 -4.150 -25.699 1.00 49.72 82 LYS A C 1
ATOM 687 O O . LYS A 1 82 ? -15.398 -3.842 -24.517 1.00 49.72 82 LYS A O 1
ATOM 692 N N . GLY A 1 83 ? -16.490 -3.745 -26.485 1.00 42.12 83 GLY A N 1
ATOM 693 C CA . GLY A 1 83 ? -17.569 -2.854 -26.066 1.00 42.12 83 GLY A CA 1
ATOM 694 C C . GLY A 1 83 ? -18.234 -3.230 -24.736 1.00 42.12 83 GLY A C 1
ATOM 695 O O . GLY A 1 83 ? -18.743 -4.336 -24.565 1.00 42.12 83 GLY A O 1
ATOM 696 N N . GLN A 1 84 ? -18.307 -2.253 -23.835 1.00 34.91 84 GLN A N 1
ATOM 697 C CA . GLN A 1 84 ? -19.451 -2.107 -22.940 1.00 34.91 84 GLN A CA 1
ATOM 698 C C . GLN A 1 84 ? -20.659 -1.660 -23.784 1.00 34.91 84 GLN A C 1
ATOM 700 O O . GLN A 1 84 ? -20.580 -0.605 -24.420 1.00 34.91 84 GLN A O 1
ATOM 705 N N . PRO A 1 85 ? -21.779 -2.407 -23.816 1.00 36.06 85 PRO A N 1
ATOM 706 C CA . PRO A 1 85 ? -23.061 -1.831 -24.188 1.00 36.06 85 PRO A CA 1
ATOM 707 C C . PRO A 1 85 ? -23.522 -0.837 -23.106 1.00 36.06 85 PRO A C 1
ATOM 709 O O . PRO A 1 85 ? -23.279 -1.010 -21.914 1.00 36.06 85 PRO A O 1
ATOM 712 N N . SER A 1 86 ? -24.132 0.239 -23.591 1.00 40.06 86 SER A N 1
ATOM 713 C CA . SER A 1 86 ? -24.426 1.522 -22.953 1.00 40.06 86 SER A CA 1
ATOM 714 C C . SER A 1 86 ? -25.416 1.484 -21.787 1.00 40.06 86 SER A C 1
ATOM 716 O O . SER A 1 86 ? -26.380 0.731 -21.831 1.00 40.06 86 SER A O 1
ATOM 718 N N . THR A 1 87 ? -25.320 2.482 -20.900 1.00 33.56 87 THR A N 1
ATOM 719 C CA . THR A 1 87 ? -26.491 3.304 -20.537 1.00 33.56 87 THR A CA 1
ATOM 720 C C . THR A 1 87 ? -26.083 4.779 -20.417 1.00 33.56 87 THR A C 1
ATOM 722 O O . THR A 1 87 ? -25.542 5.205 -19.399 1.00 33.56 87 THR A O 1
ATOM 725 N N . SER A 1 88 ? -26.341 5.568 -21.465 1.00 42.62 88 SER A N 1
ATOM 726 C CA . SER A 1 88 ? -26.445 7.033 -21.389 1.00 42.62 88 SER A CA 1
ATOM 727 C C . SER A 1 88 ? -27.925 7.433 -21.387 1.00 42.62 88 SER A C 1
ATOM 729 O O . SER A 1 88 ? -28.631 7.026 -22.304 1.00 42.62 88 SER A O 1
ATOM 731 N N . GLY A 1 89 ? -28.334 8.267 -20.413 1.00 39.09 89 GLY A N 1
ATOM 732 C CA . GLY A 1 89 ? -29.607 9.028 -20.340 1.00 39.09 89 GLY A CA 1
ATOM 733 C C . GLY A 1 89 ? -30.849 8.175 -20.041 1.00 39.09 89 GLY A C 1
ATOM 734 O O . GLY A 1 89 ? -31.013 7.121 -20.633 1.00 39.09 89 GLY A O 1
ATOM 735 N N . THR A 1 90 ? -31.789 8.492 -19.142 1.00 36.09 90 THR A N 1
ATOM 736 C CA . THR A 1 90 ? -32.600 9.718 -18.937 1.00 36.09 90 THR A CA 1
ATOM 737 C C . THR A 1 90 ? -33.712 9.275 -17.933 1.00 36.09 90 THR A C 1
ATOM 739 O O . THR A 1 90 ? -34.104 8.116 -17.998 1.00 36.09 90 THR A O 1
ATOM 742 N N . LEU A 1 91 ? -34.247 9.999 -16.938 1.00 35.47 91 LEU A N 1
ATOM 743 C CA . LEU A 1 91 ? -34.842 11.340 -16.901 1.00 35.47 91 LEU A CA 1
ATOM 744 C C . LEU A 1 91 ? -35.034 11.781 -15.428 1.00 35.47 91 LEU A C 1
ATOM 746 O O . LEU A 1 91 ? -35.365 10.969 -14.567 1.00 35.47 91 LEU A O 1
ATOM 750 N N . ILE A 1 92 ? -34.916 13.086 -15.187 1.00 43.75 92 ILE A N 1
ATOM 751 C CA . ILE A 1 92 ? -35.575 13.805 -14.091 1.00 43.75 92 ILE A CA 1
ATOM 752 C C . ILE A 1 92 ? -37.056 13.974 -14.475 1.00 43.75 92 ILE A C 1
ATOM 754 O O . ILE A 1 92 ? -37.322 14.647 -15.468 1.00 43.75 92 ILE A O 1
ATOM 758 N N . THR A 1 93 ? -37.996 13.406 -13.714 1.00 47.59 93 THR A N 1
ATOM 759 C CA . THR A 1 93 ? -39.223 14.084 -13.241 1.00 47.59 93 THR A CA 1
ATOM 760 C C . THR A 1 93 ? -39.922 13.259 -12.172 1.00 47.59 93 THR A C 1
ATOM 762 O O . THR A 1 93 ? -39.784 12.017 -12.203 1.00 47.59 93 THR A O 1
#